Protein AF-A0A392QBB6-F1 (afdb_monomer)

Mean predicted aligned error: 5.96 Å

Foldseek 3Di:
DDDDDDPDDDDDDDDDPDPVSRVVVVCVVVHDDDDDDPLPPQFDAAEDEDDDVVVVVVVVVCVVVVHGYSYYDYD

Structure (mmCIF, N/CA/C/O backbone):
data_AF-A0A392QBB6-F1
#
_entry.id   AF-A0A392QBB6-F1
#
loop_
_atom_site.group_PDB
_atom_site.id
_atom_site.type_symbol
_atom_site.label_atom_id
_atom_site.label_alt_id
_atom_site.label_comp_id
_atom_site.label_asym_id
_atom_site.label_entity_id
_atom_site.label_seq_id
_atom_site.pdbx_PDB_ins_code
_atom_site.Cartn_x
_atom_site.Cartn_y
_atom_site.Cartn_z
_atom_site.occupancy
_atom_site.B_iso_or_equiv
_atom_site.auth_seq_id
_atom_site.auth_comp_id
_atom_site.auth_asym_id
_atom_site.auth_atom_id
_atom_site.pdbx_PDB_model_num
ATOM 1 N N . MET A 1 1 ? 29.721 -21.499 -15.644 1.00 46.50 1 MET A N 1
ATOM 2 C CA . MET A 1 1 ? 28.759 -21.664 -16.756 1.00 46.50 1 MET A CA 1
ATOM 3 C C . MET A 1 1 ? 27.465 -22.208 -16.151 1.00 46.50 1 MET A C 1
ATOM 5 O O . MET A 1 1 ? 27.518 -23.277 -15.560 1.00 46.50 1 MET A O 1
ATOM 9 N N . ARG A 1 2 ? 26.365 -21.436 -16.126 1.00 62.34 2 ARG A N 1
ATOM 10 C CA . ARG A 1 2 ? 25.065 -21.893 -15.585 1.00 62.34 2 ARG A CA 1
ATOM 11 C C . ARG A 1 2 ? 24.312 -22.651 -16.684 1.00 62.34 2 ARG A C 1
ATOM 13 O O . ARG A 1 2 ? 24.242 -22.158 -17.803 1.00 62.34 2 ARG A O 1
ATOM 20 N N . TYR A 1 3 ? 23.790 -23.831 -16.359 1.00 73.81 3 TYR A N 1
ATOM 21 C CA . TYR A 1 3 ? 22.998 -24.663 -17.268 1.00 73.81 3 TYR A CA 1
ATOM 22 C C . TYR A 1 3 ? 21.557 -24.149 -17.361 1.00 73.81 3 TYR A C 1
ATOM 24 O O . TYR A 1 3 ? 21.009 -23.666 -16.369 1.00 73.81 3 TYR A O 1
ATOM 32 N N . ILE A 1 4 ? 20.952 -24.274 -18.543 1.00 74.31 4 ILE A N 1
ATOM 33 C CA . ILE A 1 4 ? 19.530 -24.007 -18.780 1.00 74.31 4 ILE A CA 1
ATOM 34 C C . ILE A 1 4 ? 18.828 -25.357 -18.920 1.00 74.31 4 ILE A C 1
ATOM 36 O O . ILE A 1 4 ? 19.202 -26.164 -19.768 1.00 74.31 4 ILE A O 1
ATOM 40 N N . TYR A 1 5 ? 17.822 -25.599 -18.082 1.00 79.25 5 TYR A N 1
ATOM 41 C CA . TYR A 1 5 ? 16.992 -26.801 -18.135 1.00 79.25 5 TYR A CA 1
ATOM 42 C C . TYR A 1 5 ? 15.718 -26.487 -18.931 1.00 79.25 5 TYR A C 1
ATOM 44 O O . TYR A 1 5 ? 14.712 -26.072 -18.363 1.00 79.25 5 TYR A O 1
ATOM 52 N N . GLY A 1 6 ? 15.786 -26.622 -20.257 1.00 85.25 6 GLY A N 1
ATOM 53 C CA . GLY A 1 6 ? 14.674 -26.375 -21.184 1.00 85.25 6 GLY A CA 1
ATOM 54 C C . GLY A 1 6 ? 15.095 -26.571 -22.645 1.00 85.25 6 GLY A C 1
ATOM 55 O O . GLY A 1 6 ? 16.286 -26.547 -22.947 1.00 85.25 6 GLY A O 1
ATOM 56 N N . ASN A 1 7 ? 14.137 -26.782 -23.554 1.00 91.94 7 ASN A N 1
ATOM 57 C CA . ASN A 1 7 ? 14.399 -26.921 -24.998 1.00 91.94 7 ASN A CA 1
ATOM 58 C C . ASN A 1 7 ? 14.417 -25.575 -25.753 1.00 91.94 7 ASN A C 1
ATOM 6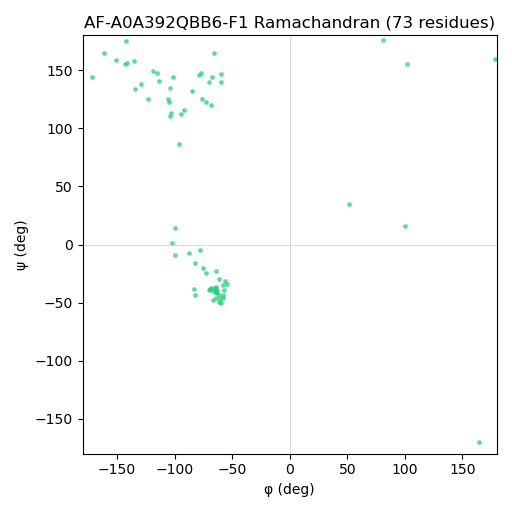0 O O . ASN A 1 7 ? 14.761 -25.550 -26.933 1.00 91.94 7 ASN A O 1
ATOM 64 N N . SER A 1 8 ? 14.066 -24.469 -25.092 1.00 91.00 8 SER A N 1
ATOM 65 C CA . SER A 1 8 ? 14.072 -23.122 -25.668 1.00 91.00 8 SER A CA 1
ATOM 66 C C . SER A 1 8 ? 14.329 -22.046 -24.614 1.00 91.00 8 SER A C 1
ATOM 68 O O . SER A 1 8 ? 14.086 -22.247 -23.424 1.00 91.00 8 SER A O 1
ATOM 70 N N . VAL A 1 9 ? 14.776 -20.878 -25.075 1.00 90.94 9 VAL A N 1
ATOM 71 C CA . VAL A 1 9 ? 14.943 -19.658 -24.279 1.00 90.94 9 VAL A CA 1
ATOM 72 C C . VAL A 1 9 ? 14.372 -18.496 -25.079 1.00 90.94 9 VAL A C 1
ATOM 74 O O . VAL A 1 9 ? 14.675 -18.364 -26.263 1.00 90.94 9 VAL A O 1
ATOM 77 N N . GLU A 1 10 ? 13.581 -17.646 -24.430 1.00 89.94 10 GLU A N 1
ATOM 78 C CA . GLU A 1 10 ? 13.146 -16.360 -24.974 1.00 89.94 10 GLU A CA 1
ATOM 79 C C . GLU A 1 10 ? 13.766 -15.238 -24.135 1.00 89.94 10 GLU A C 1
ATOM 81 O O . GLU A 1 10 ? 13.880 -15.345 -22.913 1.00 89.94 10 GLU A O 1
ATOM 86 N N . GLY A 1 11 ? 14.184 -14.163 -24.796 1.00 90.50 11 GLY A N 1
ATOM 87 C CA . GLY A 1 11 ? 14.697 -12.959 -24.158 1.00 90.50 11 GLY A CA 1
ATOM 88 C C . GLY A 1 11 ? 14.216 -11.724 -24.905 1.00 90.50 11 GLY A C 1
ATOM 89 O O . GLY A 1 11 ? 13.880 -11.793 -26.086 1.00 90.50 11 GLY A O 1
ATOM 90 N N . ARG A 1 12 ? 14.182 -10.586 -24.211 1.00 90.31 12 ARG A N 1
ATOM 91 C CA . ARG A 1 12 ? 13.796 -9.292 -24.782 1.00 90.31 12 ARG A CA 1
ATOM 92 C C . ARG A 1 12 ? 14.855 -8.258 -24.441 1.00 90.31 12 ARG A C 1
ATOM 94 O O . ARG A 1 12 ? 15.359 -8.238 -23.321 1.00 90.31 12 ARG A O 1
ATOM 101 N N . ILE A 1 13 ? 15.185 -7.419 -25.416 1.00 93.75 13 ILE A N 1
ATOM 102 C CA . ILE A 1 13 ? 16.077 -6.275 -25.239 1.00 93.75 13 ILE A CA 1
ATOM 103 C C . ILE A 1 13 ? 15.200 -5.030 -25.249 1.00 93.75 13 ILE A C 1
ATOM 105 O O . ILE A 1 13 ? 14.433 -4.824 -26.187 1.00 93.75 13 ILE A O 1
ATOM 109 N N . LEU A 1 14 ? 15.308 -4.229 -24.195 1.00 94.81 14 LEU A N 1
ATOM 110 C CA . LEU A 1 14 ? 14.636 -2.940 -24.080 1.00 94.81 14 LEU A CA 1
ATOM 111 C C . LEU A 1 14 ? 15.641 -1.831 -24.386 1.00 94.81 14 LEU A C 1
ATOM 113 O O . LEU A 1 14 ? 16.812 -1.939 -24.019 1.00 94.81 14 LEU A O 1
ATOM 117 N N . HIS A 1 15 ? 15.178 -0.767 -25.034 1.00 95.81 15 HIS A N 1
ATOM 118 C CA . HIS A 1 15 ? 15.945 0.462 -25.211 1.00 95.81 15 HIS A CA 1
ATOM 119 C C . HIS A 1 15 ? 15.201 1.615 -24.538 1.00 95.81 15 HIS A C 1
ATOM 121 O O . HIS A 1 15 ? 13.979 1.597 -24.463 1.00 95.81 15 HIS A O 1
ATOM 127 N N . GLY A 1 16 ? 15.944 2.600 -24.053 1.00 96.06 16 GLY A N 1
ATOM 128 C CA . GLY A 1 16 ? 15.414 3.808 -23.438 1.00 96.06 16 GLY A CA 1
ATOM 129 C C . GLY A 1 16 ? 16.567 4.769 -23.192 1.00 96.06 16 GLY A C 1
ATOM 130 O O . GLY A 1 16 ? 17.690 4.345 -22.913 1.00 96.06 16 GLY A O 1
ATOM 131 N N . ASN A 1 17 ? 16.311 6.057 -23.340 1.00 98.12 17 ASN A N 1
ATOM 132 C CA . ASN A 1 17 ? 17.281 7.124 -23.116 1.00 98.12 17 ASN A CA 1
ATOM 133 C C . ASN A 1 17 ? 17.394 7.475 -21.630 1.00 98.12 17 ASN A C 1
ATOM 135 O O . ASN A 1 17 ? 18.356 8.116 -21.209 1.00 98.12 17 ASN A O 1
ATOM 139 N N . THR A 1 18 ? 16.418 7.041 -20.828 1.00 98.19 18 THR A N 1
ATOM 140 C CA . THR A 1 18 ? 16.383 7.242 -19.382 1.00 98.19 18 THR A CA 1
ATOM 141 C C . THR A 1 18 ? 15.972 5.958 -18.657 1.00 98.19 18 THR A C 1
ATOM 143 O O . THR A 1 18 ? 15.297 5.101 -19.234 1.00 98.19 18 THR A O 1
ATOM 146 N N . PRO A 1 19 ? 16.318 5.817 -17.365 1.00 97.69 19 PRO A N 1
ATOM 147 C CA . PRO A 1 19 ? 15.795 4.727 -16.546 1.00 97.69 19 PRO A CA 1
ATOM 148 C C . PRO A 1 19 ? 14.259 4.668 -16.502 1.00 97.69 19 PRO A C 1
ATOM 150 O O . PRO A 1 19 ? 13.712 3.574 -16.410 1.00 97.69 19 PRO A O 1
ATOM 153 N N . CYS A 1 20 ? 13.563 5.810 -16.595 1.00 97.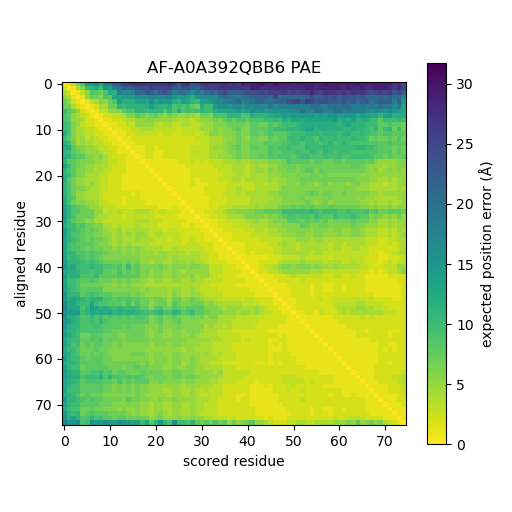88 20 CYS A N 1
ATOM 154 C CA . CYS A 1 20 ? 12.096 5.854 -16.586 1.00 97.88 20 CYS A CA 1
ATOM 155 C C . CYS A 1 20 ? 11.509 5.185 -17.836 1.00 97.88 20 CYS A C 1
ATOM 157 O O . CYS A 1 20 ? 10.672 4.294 -17.708 1.00 97.88 20 CYS A O 1
ATOM 159 N N . GLU A 1 21 ? 12.036 5.517 -19.021 1.00 97.75 21 GLU A N 1
ATOM 160 C CA . GLU A 1 21 ? 11.613 4.912 -20.296 1.00 97.75 21 GLU A CA 1
ATOM 161 C C . GLU A 1 21 ? 11.762 3.381 -20.278 1.00 97.75 21 GLU A C 1
ATOM 163 O O . GLU A 1 21 ? 10.884 2.653 -20.736 1.00 97.75 21 GLU A O 1
ATOM 168 N N . LEU A 1 22 ? 12.838 2.861 -19.675 1.00 97.00 22 LEU A N 1
ATOM 169 C CA . LEU A 1 22 ? 13.036 1.412 -19.556 1.00 97.00 22 LEU A CA 1
ATOM 170 C C . LEU A 1 22 ? 11.958 0.737 -18.693 1.00 97.00 22 LEU A C 1
ATOM 172 O O . LEU A 1 22 ? 11.492 -0.350 -19.040 1.00 97.00 22 LEU A O 1
ATOM 176 N N . ILE A 1 23 ? 11.551 1.363 -17.585 1.00 96.62 23 ILE A N 1
ATOM 177 C CA . ILE A 1 23 ? 10.484 0.843 -16.714 1.00 96.62 23 ILE A CA 1
ATOM 178 C C . ILE A 1 23 ? 9.120 0.940 -17.406 1.00 96.62 23 ILE A C 1
ATOM 180 O O . ILE A 1 23 ? 8.313 0.010 -17.320 1.00 96.62 23 ILE A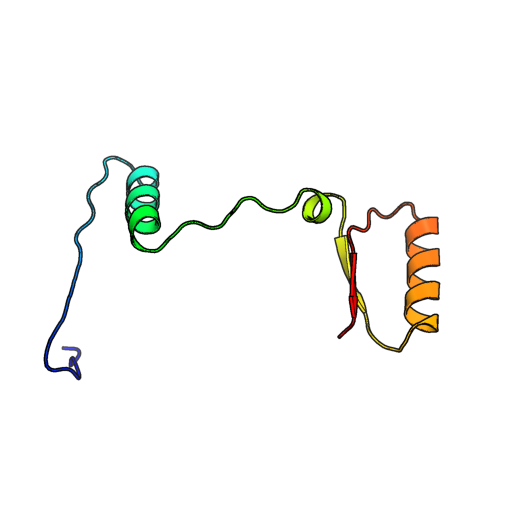 O 1
ATOM 184 N N . GLU A 1 24 ? 8.863 2.026 -18.131 1.00 96.31 24 GLU A N 1
ATOM 185 C CA . GLU A 1 24 ? 7.633 2.209 -18.904 1.00 96.31 24 GLU A CA 1
ATOM 186 C C . GLU A 1 24 ? 7.464 1.118 -19.966 1.00 96.31 24 GLU A C 1
ATOM 188 O O . GLU A 1 24 ? 6.426 0.450 -19.973 1.00 96.31 24 GLU A O 1
ATOM 193 N N . HIS A 1 25 ? 8.496 0.867 -20.778 1.00 96.00 25 HIS A N 1
ATOM 194 C CA . HIS A 1 25 ? 8.482 -0.176 -21.809 1.00 96.00 25 HIS A CA 1
ATOM 195 C C . HIS A 1 25 ? 8.409 -1.589 -21.231 1.00 96.00 25 HIS A C 1
ATOM 197 O O . HIS A 1 25 ? 7.732 -2.469 -21.773 1.00 96.00 25 HIS A O 1
ATOM 203 N N . PHE A 1 26 ? 9.088 -1.831 -20.108 1.00 95.75 26 PHE A N 1
ATOM 204 C CA . PHE A 1 26 ? 8.990 -3.114 -19.423 1.00 95.75 26 PHE A CA 1
ATOM 205 C C . PHE A 1 26 ? 7.552 -3.381 -18.956 1.00 95.75 26 PHE A C 1
ATOM 207 O O . PHE A 1 26 ? 6.986 -4.435 -19.253 1.00 95.75 26 PHE A O 1
ATOM 214 N N . THR A 1 27 ? 6.936 -2.409 -18.278 1.00 96.44 27 THR A N 1
ATOM 215 C CA . THR A 1 27 ? 5.585 -2.544 -17.708 1.00 96.44 27 THR A CA 1
ATOM 216 C C . THR A 1 27 ? 4.470 -2.530 -18.755 1.00 96.44 27 THR A C 1
ATOM 218 O O . THR A 1 27 ? 3.430 -3.137 -18.528 1.00 96.44 27 THR A O 1
ATOM 221 N N . GLU A 1 28 ? 4.679 -1.940 -19.936 1.00 95.19 28 GLU A N 1
ATOM 222 C CA . GLU A 1 28 ? 3.774 -2.107 -21.090 1.00 95.19 28 GLU A CA 1
ATOM 223 C C . GLU A 1 28 ? 3.617 -3.571 -21.501 1.00 95.19 28 GLU A C 1
ATOM 225 O O . GLU A 1 28 ? 2.537 -3.997 -21.904 1.00 95.19 28 GLU A O 1
ATOM 230 N N . THR A 1 29 ? 4.691 -4.352 -21.375 1.00 91.56 29 THR A N 1
ATOM 231 C CA . THR A 1 29 ? 4.707 -5.753 -21.799 1.00 91.56 29 THR A CA 1
ATOM 232 C C . THR A 1 29 ? 4.121 -6.689 -20.742 1.00 91.56 29 THR A C 1
ATOM 234 O O . THR A 1 29 ? 3.457 -7.664 -21.090 1.00 91.56 29 THR A O 1
ATOM 237 N N . ILE A 1 30 ? 4.385 -6.426 -19.457 1.00 94.31 30 ILE A N 1
ATOM 238 C CA . ILE A 1 30 ? 3.984 -7.319 -18.353 1.00 94.31 30 ILE A CA 1
ATOM 239 C C . ILE A 1 30 ? 2.712 -6.870 -17.618 1.00 94.31 30 ILE A C 1
ATOM 241 O O . ILE A 1 30 ? 2.187 -7.621 -16.798 1.00 94.31 30 ILE A O 1
ATOM 245 N N . GLY A 1 31 ? 2.215 -5.666 -17.913 1.00 95.56 31 GLY A N 1
ATOM 246 C CA . GLY A 1 31 ? 1.072 -5.042 -17.253 1.00 95.56 31 GLY A CA 1
ATOM 247 C C . GLY A 1 31 ? 1.468 -3.970 -16.232 1.00 95.56 31 GLY A C 1
ATOM 248 O O . GLY A 1 31 ? 2.561 -3.976 -15.662 1.00 95.56 31 GLY A O 1
ATOM 249 N N . ARG A 1 32 ? 0.537 -3.039 -15.992 1.00 96.56 32 ARG A N 1
ATOM 250 C CA . ARG A 1 32 ? 0.640 -1.970 -14.988 1.00 96.56 32 ARG A CA 1
ATOM 251 C C . ARG A 1 32 ? -0.429 -2.160 -13.917 1.00 96.56 32 ARG A C 1
ATOM 253 O O . ARG A 1 32 ? -1.518 -2.654 -14.210 1.00 96.56 32 ARG A O 1
ATOM 260 N N . LEU A 1 33 ? -0.110 -1.773 -12.682 1.00 94.69 33 LEU A N 1
ATOM 261 C CA . LEU A 1 33 ? -1.098 -1.768 -11.607 1.00 94.69 33 LEU A CA 1
ATOM 262 C C . LEU A 1 33 ? -2.161 -0.694 -11.894 1.00 94.69 33 LEU A C 1
ATOM 264 O O . LEU A 1 33 ? -1.813 0.367 -12.417 1.00 94.69 33 LEU A O 1
ATOM 268 N N . PRO A 1 34 ? -3.436 -0.947 -11.554 1.00 95.25 34 PRO A N 1
ATOM 269 C CA . PRO A 1 34 ? -4.447 0.099 -11.561 1.00 95.25 34 PRO A CA 1
ATOM 270 C C . PRO A 1 34 ? -4.139 1.149 -10.488 1.00 95.25 34 PRO A C 1
ATOM 272 O O . PRO A 1 34 ? -3.366 0.906 -9.556 1.00 95.25 34 PRO A O 1
ATOM 275 N N . GLU A 1 35 ? -4.790 2.303 -10.599 1.00 95.81 35 GLU A N 1
ATOM 276 C CA . GLU A 1 35 ? -4.782 3.288 -9.523 1.00 95.81 35 GLU A CA 1
ATOM 277 C C . GLU A 1 35 ? -5.368 2.698 -8.238 1.00 95.81 35 GLU A C 1
ATOM 279 O O . GLU A 1 35 ? -6.268 1.850 -8.249 1.00 95.81 35 GLU A O 1
ATOM 284 N N . LEU A 1 36 ? -4.824 3.153 -7.114 1.00 95.69 36 LEU A N 1
ATOM 285 C CA . LEU A 1 36 ? -5.306 2.747 -5.807 1.00 95.69 36 LEU A CA 1
ATOM 286 C C . LEU A 1 36 ? -6.692 3.362 -5.540 1.00 95.69 36 LEU A C 1
ATOM 288 O O . LEU A 1 36 ? -6.894 4.538 -5.838 1.00 95.69 36 LEU A O 1
ATOM 292 N N . PRO A 1 37 ? -7.639 2.618 -4.937 1.00 95.19 37 PRO A N 1
ATOM 293 C CA . PRO A 1 37 ? -8.912 3.192 -4.510 1.00 95.19 37 PRO A CA 1
ATOM 294 C C . PRO A 1 37 ? -8.713 4.323 -3.494 1.00 95.19 37 PRO A C 1
ATOM 296 O O . PRO A 1 37 ? -7.925 4.172 -2.564 1.00 95.19 37 PRO A O 1
ATOM 299 N N . GLU A 1 38 ? -9.487 5.408 -3.593 1.00 95.31 38 GLU A N 1
ATOM 300 C CA . GLU A 1 38 ? -9.332 6.590 -2.722 1.00 95.31 38 GLU A CA 1
ATOM 301 C C . GLU A 1 38 ? -9.387 6.268 -1.221 1.0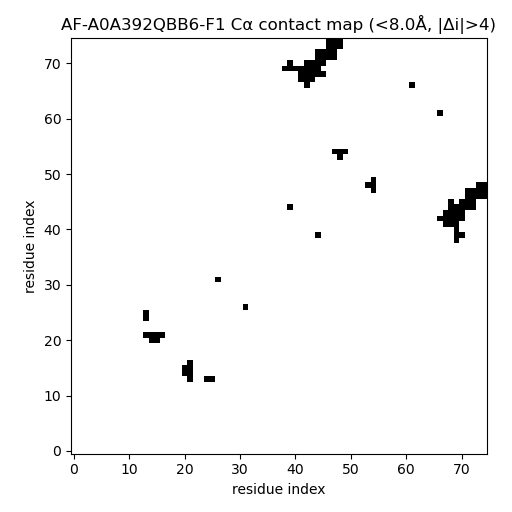0 95.31 38 GLU A C 1
ATOM 303 O O . GLU A 1 38 ? -8.678 6.872 -0.416 1.00 95.31 38 GLU A O 1
ATOM 308 N N . TRP A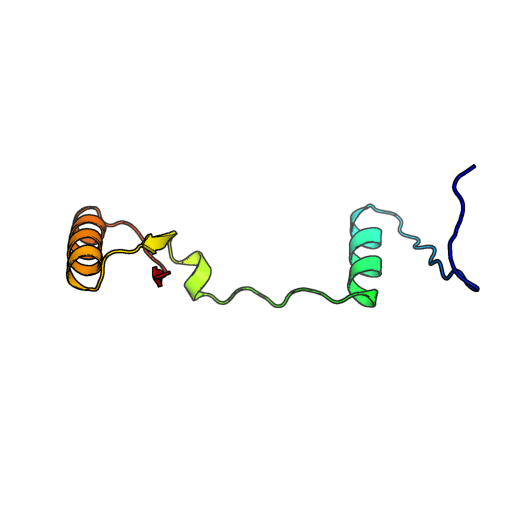 1 39 ? -10.192 5.277 -0.825 1.00 95.31 39 TRP A N 1
ATOM 309 C CA . TRP A 1 39 ? -10.330 4.896 0.580 1.00 95.31 39 TRP A CA 1
ATOM 310 C C . TRP A 1 39 ? -9.032 4.357 1.190 1.00 95.31 39 TRP A C 1
ATOM 312 O O . TRP A 1 39 ? -8.899 4.396 2.407 1.00 95.31 39 TRP A O 1
ATOM 322 N N . ILE A 1 40 ? -8.075 3.853 0.401 1.00 96.12 40 ILE A N 1
ATOM 323 C CA . ILE A 1 40 ? -6.865 3.220 0.951 1.00 96.12 40 ILE A CA 1
ATOM 324 C C . ILE A 1 40 ? -5.855 4.235 1.492 1.00 96.12 40 ILE A C 1
ATOM 326 O O . ILE A 1 40 ? -4.993 3.879 2.288 1.00 96.12 40 ILE A O 1
ATOM 330 N N . VAL A 1 41 ? -5.956 5.494 1.058 1.00 94.00 41 VAL A N 1
ATOM 331 C CA . VAL A 1 41 ? -5.057 6.583 1.470 1.00 94.00 41 VAL A CA 1
ATOM 332 C C . VAL A 1 41 ? -5.683 7.506 2.518 1.00 94.00 41 VAL A C 1
ATOM 334 O O . VAL A 1 41 ? -5.049 8.468 2.942 1.00 94.00 41 VAL A O 1
ATOM 337 N N . SER A 1 42 ? -6.915 7.228 2.957 1.00 95.38 42 SER A N 1
ATOM 338 C CA . SER A 1 42 ? -7.631 8.055 3.941 1.00 95.38 42 SER A CA 1
ATOM 339 C C . SER A 1 42 ? -7.175 7.849 5.395 1.00 95.38 42 SER A C 1
ATOM 341 O O . SER A 1 42 ? -7.634 8.565 6.286 1.00 95.38 42 SER A O 1
ATOM 343 N N . GLY A 1 43 ? -6.277 6.897 5.655 1.00 96.56 43 GLY A N 1
ATOM 344 C CA . GLY A 1 43 ? -5.830 6.521 6.989 1.00 96.56 43 GLY A CA 1
ATOM 345 C C . GLY A 1 43 ? -5.099 5.178 7.022 1.00 96.56 43 GLY A C 1
ATOM 346 O O . GLY A 1 43 ? -4.746 4.600 5.996 1.00 96.56 43 GLY A O 1
ATOM 347 N N . ALA A 1 44 ? -4.850 4.668 8.226 1.00 97.00 44 ALA A N 1
ATOM 348 C CA . ALA A 1 44 ? -4.215 3.367 8.410 1.00 97.00 44 ALA A CA 1
ATOM 349 C C . ALA A 1 44 ? -5.204 2.211 8.173 1.00 97.00 44 ALA A C 1
ATOM 351 O O . ALA A 1 44 ? -6.386 2.310 8.510 1.00 97.00 44 ALA A O 1
ATOM 352 N N . ILE A 1 45 ? -4.708 1.080 7.661 1.00 97.50 45 ILE A N 1
ATOM 353 C CA . ILE A 1 45 ? -5.412 -0.207 7.740 1.00 97.50 45 ILE A CA 1
ATOM 354 C C . ILE A 1 45 ? -4.940 -0.916 9.009 1.00 97.50 45 ILE A C 1
ATOM 356 O O . ILE A 1 45 ? -3.766 -1.266 9.128 1.00 97.50 45 ILE A O 1
ATOM 360 N N . VAL A 1 46 ? -5.847 -1.131 9.958 1.00 97.44 46 VAL A N 1
ATOM 361 C CA . VAL A 1 46 ? -5.514 -1.718 11.261 1.00 97.44 46 VAL A CA 1
ATOM 362 C C . VAL A 1 46 ? -5.741 -3.228 11.215 1.00 97.44 46 VAL A C 1
ATOM 364 O O . VAL A 1 46 ? -6.874 -3.698 11.101 1.00 97.44 46 VAL A O 1
ATOM 367 N N . GLY A 1 47 ? -4.656 -3.999 11.289 1.00 97.25 47 GLY A N 1
ATOM 368 C CA . GLY A 1 47 ? -4.711 -5.458 11.396 1.00 97.25 47 GLY A CA 1
ATOM 369 C C . GLY A 1 47 ? -5.102 -5.895 12.807 1.00 97.25 47 GLY A C 1
ATOM 370 O O . GLY A 1 47 ? -4.448 -5.495 13.768 1.00 97.25 47 GLY A O 1
ATOM 371 N N . MET A 1 48 ? -6.154 -6.705 12.943 1.00 96.00 48 MET A N 1
ATOM 372 C CA . MET A 1 48 ? -6.717 -7.099 14.240 1.00 96.00 48 MET A CA 1
ATOM 373 C C . MET A 1 48 ? -7.210 -8.550 14.256 1.00 96.00 48 MET A C 1
ATOM 375 O O . MET A 1 48 ? -7.597 -9.106 13.232 1.00 96.00 48 MET A O 1
ATOM 379 N N . GLN A 1 49 ? -7.252 -9.142 15.452 1.00 95.00 49 GLN A N 1
ATOM 380 C CA . GLN A 1 49 ? -7.879 -10.437 15.742 1.00 95.00 49 GLN A CA 1
ATOM 381 C C . GLN A 1 49 ? -8.572 -10.391 17.114 1.00 95.00 49 GLN A C 1
ATOM 383 O O . GLN A 1 49 ? -8.451 -9.408 17.845 1.00 95.00 49 GLN A O 1
ATOM 388 N N . GLY A 1 50 ? -9.278 -11.465 17.482 1.00 93.25 50 GLY A N 1
ATOM 389 C CA . GLY A 1 50 ? -9.888 -11.605 18.814 1.00 93.25 50 GLY A CA 1
ATOM 390 C C . GLY A 1 50 ? -11.387 -11.301 18.880 1.00 93.25 50 GLY A C 1
ATOM 391 O O . GLY A 1 50 ? -11.926 -11.126 19.968 1.00 93.25 50 GLY A O 1
ATOM 392 N N . GLY A 1 51 ? -12.071 -11.270 17.732 1.00 95.25 51 GLY A N 1
ATOM 393 C CA . GLY A 1 51 ? -13.523 -11.107 17.657 1.00 95.25 51 GLY A CA 1
ATOM 394 C C . GLY A 1 51 ? -14.004 -9.658 17.779 1.00 95.25 51 GLY A C 1
ATOM 395 O O . GLY A 1 51 ? -13.232 -8.717 17.961 1.00 95.25 51 GLY A O 1
ATOM 396 N N . THR A 1 52 ? -15.316 -9.473 17.636 1.00 96.44 52 THR A N 1
ATOM 397 C CA . THR A 1 52 ? -15.930 -8.152 17.443 1.00 96.44 52 THR A CA 1
ATOM 398 C C . THR A 1 52 ? -15.748 -7.206 18.630 1.00 96.44 52 THR A C 1
ATOM 400 O O . THR A 1 52 ? -15.508 -6.021 18.410 1.00 96.44 52 THR A O 1
ATOM 403 N N . ASP A 1 53 ? -15.827 -7.694 19.868 1.00 97.50 53 ASP A N 1
ATOM 404 C CA . ASP A 1 53 ? -15.752 -6.826 21.052 1.00 97.50 53 ASP A CA 1
ATOM 405 C C . ASP A 1 53 ? -14.354 -6.229 21.239 1.00 97.50 53 ASP A C 1
ATOM 407 O O . ASP A 1 53 ? -14.214 -5.044 21.545 1.00 97.50 53 ASP A O 1
ATOM 41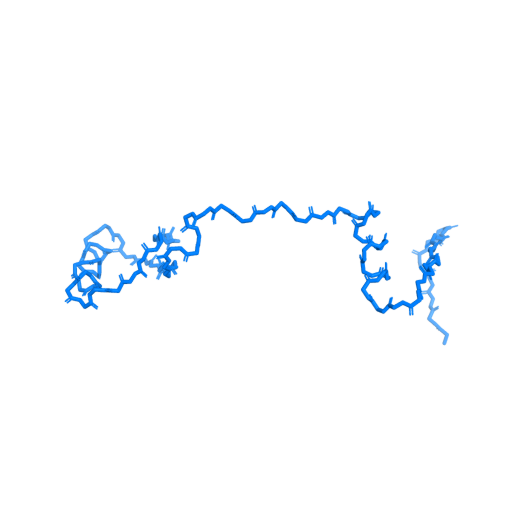1 N N . VAL A 1 54 ? -13.309 -7.018 20.967 1.00 96.75 54 VAL A N 1
ATOM 412 C CA . VAL A 1 54 ? -11.919 -6.543 20.993 1.00 96.75 54 VAL A CA 1
ATOM 413 C C . VAL A 1 54 ? -11.700 -5.486 19.914 1.00 96.75 54 VAL A C 1
ATOM 415 O O . VAL A 1 54 ? -11.138 -4.430 20.198 1.00 96.75 54 VAL A O 1
ATOM 418 N N . VAL A 1 55 ? -12.186 -5.737 18.695 1.00 97.31 55 VAL A N 1
ATOM 419 C CA . VAL A 1 55 ? -12.076 -4.785 17.580 1.00 97.31 55 VAL A CA 1
ATOM 420 C C . VAL A 1 55 ? -12.802 -3.477 17.896 1.00 97.31 55 VAL A C 1
ATOM 422 O O . VAL A 1 55 ? -12.242 -2.409 17.670 1.00 97.31 55 VAL A O 1
ATOM 425 N N . ARG A 1 56 ? -14.015 -3.538 18.463 1.00 96.94 56 ARG A N 1
ATOM 426 C CA . ARG A 1 56 ? -14.790 -2.342 18.834 1.00 96.94 56 ARG A CA 1
ATOM 427 C C . ARG A 1 56 ? -14.113 -1.521 19.924 1.00 96.94 56 ARG A C 1
ATOM 429 O O . ARG A 1 56 ? -14.036 -0.309 19.784 1.00 96.94 56 ARG A O 1
ATOM 436 N N . ARG A 1 57 ? -13.551 -2.167 20.950 1.00 97.75 57 ARG A N 1
ATOM 437 C CA . ARG A 1 57 ? -12.792 -1.459 21.992 1.00 97.75 57 ARG A CA 1
ATOM 438 C C . ARG A 1 57 ? -11.619 -0.676 21.400 1.00 97.75 57 ARG A C 1
ATOM 440 O O . ARG A 1 57 ? -11.435 0.490 21.724 1.00 97.75 57 ARG A O 1
ATOM 447 N N . ILE A 1 58 ? -10.851 -1.303 20.508 1.00 97.50 58 ILE A N 1
ATOM 448 C CA . ILE A 1 58 ? -9.722 -0.634 19.848 1.00 97.50 58 ILE A CA 1
ATOM 449 C C . ILE A 1 58 ? -10.200 0.466 18.897 1.00 97.50 58 ILE A C 1
ATOM 451 O O . ILE A 1 58 ? -9.583 1.523 18.831 1.00 97.50 58 ILE A O 1
ATOM 455 N N . TRP A 1 59 ? -11.313 0.265 18.192 1.00 97.31 59 TRP A N 1
ATOM 456 C CA . TRP A 1 59 ? -11.921 1.314 17.374 1.00 97.31 59 TRP A CA 1
ATOM 457 C C . TRP A 1 59 ? -12.285 2.561 18.191 1.00 97.31 59 TRP A C 1
ATOM 459 O O . TRP A 1 59 ? -11.993 3.678 17.762 1.00 97.31 59 TRP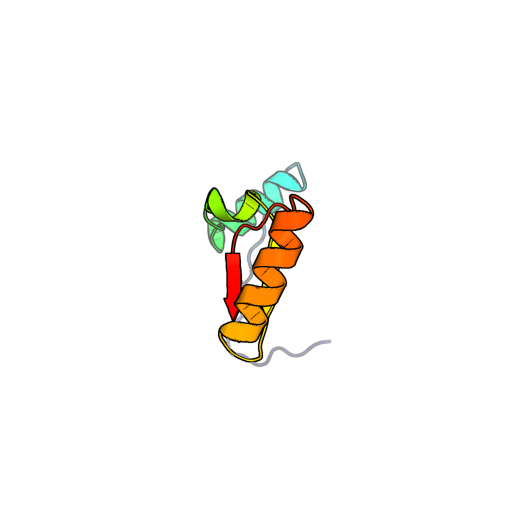 A O 1
ATOM 469 N N . ASP A 1 60 ? -12.866 2.377 19.376 1.00 98.00 60 ASP A N 1
ATOM 470 C CA . ASP A 1 60 ? -13.232 3.483 20.263 1.00 98.00 60 ASP A CA 1
ATOM 471 C C . ASP A 1 60 ? -11.992 4.220 20.798 1.00 98.00 60 ASP A C 1
ATOM 473 O O . ASP A 1 60 ? -11.966 5.454 20.830 1.00 98.00 60 ASP A O 1
ATOM 477 N N . GLU A 1 61 ? -10.930 3.487 21.150 1.00 97.94 61 GLU A N 1
ATOM 478 C CA . GLU A 1 61 ? -9.638 4.073 21.532 1.00 97.94 61 GLU A CA 1
ATOM 479 C C . GLU A 1 61 ? -9.046 4.905 20.380 1.00 97.94 61 GLU A C 1
ATOM 481 O O . GLU A 1 61 ? -8.677 6.061 20.577 1.00 97.94 61 GLU A O 1
ATOM 486 N N . LEU A 1 62 ? -9.029 4.373 19.154 1.00 97.88 62 LEU A N 1
ATOM 487 C CA . LEU A 1 62 ? -8.507 5.078 17.976 1.00 97.88 62 LEU A CA 1
ATOM 488 C C . LEU A 1 62 ? -9.310 6.342 17.640 1.00 97.88 62 LEU A C 1
ATOM 490 O O . LEU A 1 62 ? -8.712 7.373 17.330 1.00 97.88 62 LEU A O 1
ATOM 494 N N . ARG A 1 63 ? -10.646 6.299 17.753 1.00 97.25 63 ARG A N 1
ATOM 495 C CA . ARG A 1 63 ? -11.488 7.499 17.595 1.00 97.25 63 ARG A CA 1
ATOM 496 C C . ARG A 1 63 ? -11.221 8.540 18.671 1.00 97.25 63 ARG A C 1
ATOM 498 O O . ARG A 1 63 ? -11.261 9.723 18.364 1.00 97.25 63 ARG A O 1
ATOM 505 N N . THR A 1 64 ? -10.958 8.117 19.906 1.00 98.31 64 THR A N 1
ATOM 506 C CA . THR A 1 64 ? -10.663 9.035 21.020 1.00 98.31 64 THR A CA 1
ATOM 507 C C . THR A 1 64 ? -9.403 9.863 20.760 1.00 98.31 64 THR A C 1
ATOM 509 O O . THR A 1 64 ? -9.311 10.997 21.220 1.00 98.31 64 THR A O 1
ATOM 512 N N . TYR A 1 65 ? -8.451 9.316 20.003 1.00 97.69 65 TYR A N 1
ATOM 513 C CA . TYR A 1 65 ? -7.211 9.992 19.616 1.00 97.69 65 TYR A CA 1
ATOM 514 C C . TYR A 1 65 ? -7.238 10.569 18.193 1.00 97.69 65 TYR A C 1
ATOM 516 O O . TYR A 1 65 ? -6.176 10.887 17.658 1.00 97.69 65 TYR A O 1
ATOM 524 N N . ASP A 1 66 ? -8.418 10.679 17.571 1.00 97.38 66 ASP A N 1
ATOM 525 C CA . ASP A 1 66 ? -8.598 11.197 16.207 1.00 97.38 66 ASP A CA 1
ATOM 526 C C . ASP A 1 66 ? -7.681 10.518 15.168 1.00 97.38 66 ASP A C 1
ATOM 528 O O . ASP A 1 66 ? -7.213 11.145 14.215 1.00 97.38 66 ASP A O 1
ATOM 532 N N . VAL A 1 67 ? -7.403 9.219 15.341 1.00 97.88 67 VAL A N 1
ATOM 533 C CA . VAL A 1 67 ? -6.542 8.467 14.420 1.00 97.88 67 VAL A CA 1
ATOM 534 C C . VAL A 1 67 ? -7.290 8.225 13.104 1.00 97.88 67 VAL A C 1
ATOM 536 O O . VAL A 1 67 ? -8.340 7.576 13.116 1.00 97.88 67 VAL A O 1
ATOM 539 N N . PRO A 1 68 ? -6.760 8.666 11.947 1.00 97.50 68 PRO A N 1
ATOM 540 C CA . PRO A 1 68 ? -7.360 8.356 10.656 1.00 97.50 68 PRO A CA 1
ATOM 541 C C . PRO A 1 68 ? -7.225 6.861 10.350 1.00 97.50 68 PRO A C 1
ATOM 543 O O . PRO A 1 68 ? -6.116 6.328 10.247 1.00 97.50 68 PRO A O 1
ATOM 546 N N . VAL A 1 69 ? -8.355 6.178 10.179 1.00 97.38 69 VAL A N 1
ATOM 547 C CA . VAL A 1 69 ? -8.420 4.745 9.860 1.00 97.38 69 VAL A CA 1
ATOM 548 C C . VAL A 1 69 ? -9.204 4.558 8.568 1.00 97.38 69 VAL A C 1
ATOM 550 O O . VAL A 1 69 ? -10.357 4.974 8.471 1.00 97.38 69 VAL A O 1
ATOM 553 N N . SER A 1 70 ? -8.587 3.887 7.599 1.00 97.75 70 SER A N 1
ATOM 554 C CA . SER A 1 70 ? -9.217 3.522 6.327 1.00 97.75 70 SER A CA 1
ATOM 555 C C . SER A 1 70 ? -10.061 2.260 6.449 1.00 97.75 70 SER A C 1
ATOM 557 O O . SER A 1 70 ? -11.163 2.194 5.909 1.00 97.75 70 SER A O 1
ATOM 559 N N . ALA A 1 71 ? -9.540 1.239 7.135 1.00 97.00 71 ALA A N 1
ATOM 560 C CA . ALA A 1 71 ? -10.203 -0.052 7.281 1.00 97.00 71 ALA A CA 1
ATOM 561 C C . ALA A 1 71 ? -9.630 -0.864 8.452 1.00 97.00 71 ALA A C 1
ATOM 563 O O . ALA A 1 71 ? -8.521 -0.613 8.925 1.00 97.00 71 ALA A O 1
ATOM 564 N N . PHE A 1 72 ? -10.366 -1.898 8.859 1.00 97.19 72 PHE A N 1
ATOM 565 C CA . PHE A 1 72 ? -9.833 -2.995 9.664 1.00 97.19 72 PHE A CA 1
ATOM 566 C C . PHE A 1 72 ? -9.622 -4.224 8.787 1.00 97.19 72 PHE A C 1
ATOM 568 O O . PHE A 1 72 ? -10.513 -4.610 8.029 1.00 97.19 72 PHE A O 1
ATOM 575 N N . TRP A 1 73 ? -8.467 -4.867 8.934 1.00 97.38 73 TRP A N 1
ATOM 576 C CA . TRP A 1 73 ? -8.208 -6.184 8.366 1.00 97.38 73 TRP A CA 1
ATOM 577 C C . TRP A 1 73 ? -8.282 -7.230 9.481 1.00 97.38 73 TRP A C 1
ATOM 579 O O . TRP A 1 73 ? -7.449 -7.237 10.388 1.00 97.38 73 TRP A O 1
ATOM 589 N N . LEU A 1 74 ? -9.320 -8.070 9.437 1.00 96.50 74 LEU A N 1
ATOM 590 C CA . 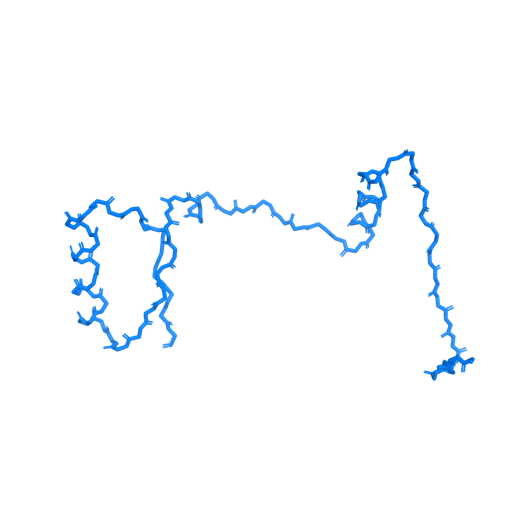LEU A 1 74 ? -9.586 -9.100 10.443 1.00 96.50 74 LEU A CA 1
ATOM 591 C C . LEU A 1 74 ? -9.177 -10.464 9.885 1.00 96.50 74 LEU A C 1
ATOM 593 O O . LEU A 1 74 ? -9.787 -10.924 8.920 1.00 96.50 74 LEU A O 1
ATOM 597 N N . GLN A 1 75 ? -8.139 -11.067 10.467 1.00 91.81 75 GLN A N 1
ATOM 598 C CA . GLN A 1 75 ? -7.535 -12.323 9.996 1.00 91.81 75 GLN A CA 1
ATOM 599 C C . GLN A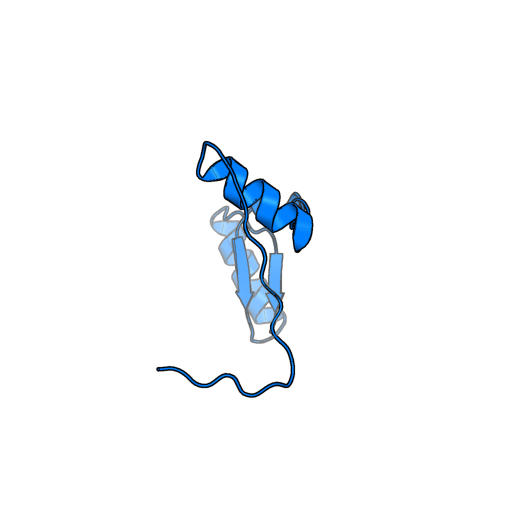 1 75 ? -7.866 -13.519 10.895 1.00 91.81 75 GLN A C 1
ATOM 601 O O . GLN A 1 75 ? -8.059 -13.322 12.120 1.00 91.81 75 GLN A O 1
#

pLDDT: mean 93.84, std 8.08, range [46.5, 98.31]

Solvent-accessible surface area (backbone atoms only — not comparable to full-atom values): 5010 Å² total; per-residue (Å²): 136,86,86,78,95,66,97,74,85,87,86,85,86,84,77,58,98,44,76,64,46,40,53,52,59,52,32,71,76,76,56,74,84,76,84,79,62,75,59,69,76,59,29,46,72,46,79,47,64,80,58,68,69,52,49,50,54,51,49,54,55,37,56,75,68,69,54,56,62,46,46,76,46,79,112

Organism: NCBI:txid97028

Secondary structure (DSSP, 8-state):
-----SS---------SSHHHHHHHHHHHH--PPPPPGGGGSSEEEEE-SHHHHHHHHHHHHHHTT--EEEEEE-

Sequence (75 aa):
MRYIYGNSVEGRILHGNTPCELIEHFTETIGRLPELPEWIVSGAIVGMQGGTDVVRRIWDELRTYDVPVSAFWLQ

Nearest PDB structures (foldseek):
  5oht-assembly1_A  TM=9.690E-01  e=7.513E-03  Escherichia coli K-12
  5aed-assembly2_B  TM=9.712E-01  e=8.045E-03  Escherichia coli K-12
  6pnr-assembly1_A  TM=9.472E-01  e=1.490E-02  Agathobacter rectalis
  7zah-assembly1_7  TM=4.866E-01  e=8.453E-01  Pyrococcus abyssi GE5
  4ujc-assembly1_AB  TM=4.948E-01  e=1.795E+00  Oryctolagus cuniculus

Radius of gyration: 22.93 Å; Cα contacts (8 Å, |Δi|>4): 50; chains: 1; bounding box: 45×38×48 Å

InterPro domains:
  IPR052990 Sulfoquinovosidase Glycosyl Hydrolase [PTHR46959] (4-75)